Protein AF-A0A7S4E2W8-F1 (afdb_monomer_lite)

InterPro domains:
  IPR001296 Glycosyl transferase, family 1 [PF00534] (75-123)

Radius of gyration: 14.11 Å; chains: 1; bounding box: 41×34×30 Å

Organism: NCBI:txid35677

Sequence (131 aa):
ACYGYFRAPPLYRNAVAAEYVTLISPCAPKGLSILAAIAPRMPHVKFLCVATAWTNAVVQHILKRFPNVMVEAGAPDVDVFYRRTRVLLVPSIWPEAFGLVATEAAARGIPVLSTDFGGLAEANPVERLRL

Structure (mmCIF, N/CA/C/O backbone):
data_AF-A0A7S4E2W8-F1
#
_entry.id   AF-A0A7S4E2W8-F1
#
loop_
_atom_site.group_PDB
_atom_site.id
_atom_site.type_symbol
_atom_site.label_atom_id
_atom_site.label_alt_id
_atom_site.label_comp_id
_atom_site.label_asym_id
_atom_site.label_entity_id
_atom_site.label_seq_id
_atom_site.pdbx_PDB_ins_code
_atom_site.Cartn_x
_atom_site.Cartn_y
_atom_site.Cartn_z
_atom_site.occupancy
_atom_site.B_iso_or_equiv
_atom_site.auth_seq_id
_atom_site.auth_comp_id
_atom_site.auth_asym_id
_atom_site.auth_atom_id
_atom_site.pdbx_PDB_model_num
ATOM 1 N N . ALA A 1 1 ? 26.426 -9.081 7.926 1.00 47.38 1 ALA A N 1
ATOM 2 C CA . ALA A 1 1 ? 25.240 -9.631 8.614 1.00 47.38 1 ALA A CA 1
ATOM 3 C C . ALA A 1 1 ? 24.176 -9.905 7.562 1.00 47.38 1 ALA A C 1
ATOM 5 O O . ALA A 1 1 ? 23.998 -9.069 6.687 1.00 47.38 1 ALA A O 1
ATOM 6 N N . CYS A 1 2 ? 23.541 -11.078 7.574 1.00 44.91 2 CYS A N 1
ATOM 7 C CA . CYS A 1 2 ? 22.457 -11.378 6.640 1.00 44.91 2 CYS A CA 1
ATOM 8 C C . CYS A 1 2 ? 21.337 -10.344 6.853 1.00 44.91 2 CYS A C 1
ATOM 10 O O . CYS A 1 2 ? 20.953 -10.135 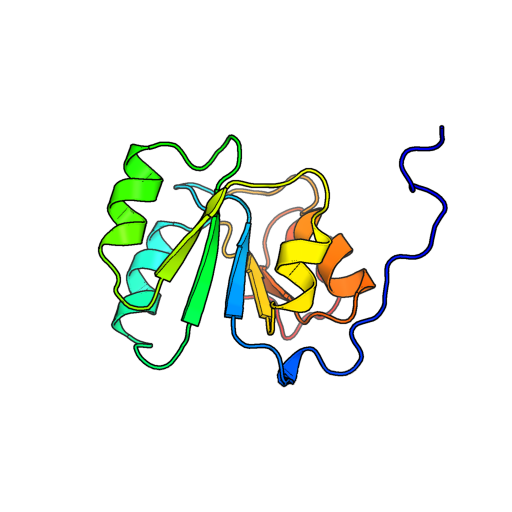8.002 1.00 44.91 2 CYS A O 1
ATOM 12 N N . TYR A 1 3 ? 20.844 -9.692 5.796 1.00 54.62 3 TYR A N 1
ATOM 13 C CA . TYR A 1 3 ? 19.795 -8.652 5.815 1.00 54.62 3 TYR A CA 1
ATOM 14 C C . TYR A 1 3 ? 18.417 -9.161 6.308 1.00 54.62 3 TYR A C 1
ATOM 16 O O . TYR A 1 3 ? 17.375 -8.673 5.895 1.00 54.62 3 TYR A O 1
ATOM 24 N N . GLY A 1 4 ? 18.382 -10.196 7.149 1.00 61.91 4 GLY A N 1
ATOM 25 C CA . GLY A 1 4 ? 17.160 -10.836 7.620 1.00 61.91 4 GLY A CA 1
ATOM 26 C C . GLY A 1 4 ? 16.506 -11.770 6.602 1.00 61.91 4 GLY A C 1
ATOM 27 O O . GLY A 1 4 ? 15.530 -12.407 6.969 1.00 61.91 4 GLY A O 1
ATOM 28 N N . TYR A 1 5 ? 17.057 -11.928 5.390 1.00 59.16 5 TYR A N 1
ATOM 29 C CA . TYR A 1 5 ? 16.453 -12.717 4.301 1.00 59.16 5 TYR A CA 1
ATOM 30 C C . TYR A 1 5 ? 16.065 -14.157 4.673 1.00 59.16 5 TYR A C 1
ATOM 32 O O . TYR A 1 5 ? 15.132 -14.699 4.095 1.00 59.16 5 TYR A O 1
ATOM 40 N N . PHE A 1 6 ? 16.756 -14.778 5.633 1.00 74.75 6 PHE A N 1
ATOM 41 C CA . PHE A 1 6 ? 16.470 -16.152 6.070 1.00 74.75 6 PHE A CA 1
ATOM 42 C C . PHE A 1 6 ? 15.640 -16.241 7.357 1.00 74.75 6 PHE A C 1
ATOM 44 O O . PHE A 1 6 ? 15.393 -17.338 7.854 1.00 74.75 6 PHE A O 1
ATOM 51 N N . ARG A 1 7 ? 15.229 -15.108 7.939 1.00 78.25 7 ARG A N 1
ATOM 52 C CA . ARG A 1 7 ? 14.305 -15.104 9.077 1.00 78.25 7 ARG A CA 1
ATOM 53 C C . ARG A 1 7 ? 12.881 -15.074 8.547 1.00 78.25 7 ARG A C 1
ATOM 55 O O . ARG A 1 7 ? 12.547 -14.235 7.716 1.00 78.25 7 ARG A O 1
ATOM 62 N N . ALA A 1 8 ? 12.042 -15.968 9.062 1.00 82.31 8 ALA A N 1
ATOM 63 C CA . ALA A 1 8 ? 10.615 -15.899 8.794 1.00 82.31 8 ALA A CA 1
ATOM 64 C C . ALA A 1 8 ? 10.067 -14.541 9.281 1.00 82.31 8 ALA A C 1
ATOM 66 O O . ALA A 1 8 ? 10.412 -14.122 10.395 1.00 82.31 8 ALA A O 1
ATOM 67 N N . PRO A 1 9 ? 9.242 -13.845 8.478 1.00 85.75 9 PRO A N 1
ATOM 68 C CA . PRO A 1 9 ? 8.606 -12.613 8.917 1.00 85.75 9 PRO A CA 1
ATOM 69 C C . PRO A 1 9 ? 7.626 -12.892 10.070 1.00 85.75 9 PRO A C 1
ATOM 71 O O . PRO A 1 9 ? 7.105 -14.007 10.190 1.00 85.75 9 PRO A O 1
ATOM 74 N N . PRO A 1 10 ? 7.357 -11.901 10.937 1.00 90.00 10 PRO A N 1
ATOM 75 C CA . PRO A 1 10 ? 6.381 -12.063 12.007 1.00 90.00 10 PRO A CA 1
ATOM 76 C C . PRO A 1 10 ? 4.971 -12.273 11.437 1.00 90.00 10 PRO A C 1
ATOM 78 O O . PRO A 1 10 ? 4.583 -11.642 10.460 1.00 90.00 10 PRO A O 1
ATOM 81 N N . LEU A 1 11 ? 4.171 -13.122 12.083 1.00 90.88 11 LEU A N 1
ATOM 82 C CA . LEU A 1 11 ? 2.765 -13.321 11.721 1.00 90.88 11 LEU A CA 1
ATOM 83 C C . LEU A 1 11 ? 1.844 -12.471 12.603 1.00 90.88 11 LEU A C 1
ATOM 85 O O . LEU A 1 11 ? 1.782 -12.660 13.821 1.00 90.88 11 LEU A O 1
ATOM 89 N N . TYR A 1 12 ? 1.057 -11.593 11.986 1.00 89.50 12 TYR A N 1
ATOM 90 C CA . TYR A 1 12 ? 0.033 -10.785 12.644 1.00 89.50 12 TYR A CA 1
ATOM 91 C C . TYR A 1 12 ? -1.320 -11.502 12.601 1.00 89.50 12 TYR A C 1
ATOM 93 O O . TYR A 1 12 ? -2.166 -11.259 11.745 1.00 89.50 12 TYR A O 1
ATOM 101 N N . ARG A 1 13 ? -1.540 -12.396 13.573 1.00 80.94 13 ARG A N 1
ATOM 102 C CA . ARG A 1 13 ? -2.726 -13.277 13.641 1.00 80.94 13 ARG A CA 1
ATOM 103 C C . ARG A 1 13 ? -4.077 -12.553 13.654 1.00 80.94 13 ARG A C 1
ATOM 105 O O . ARG A 1 13 ? -5.087 -13.174 13.350 1.00 80.94 13 ARG A O 1
ATOM 112 N N . ASN A 1 14 ? -4.105 -11.274 14.026 1.00 83.94 14 ASN A N 1
ATOM 113 C CA . ASN A 1 14 ? -5.323 -10.471 14.063 1.00 83.94 14 ASN A CA 1
ATOM 114 C C . ASN A 1 14 ? -5.119 -9.108 13.392 1.00 83.94 14 ASN A C 1
ATOM 116 O O . ASN A 1 14 ? -5.340 -8.065 14.006 1.00 83.94 14 ASN A O 1
ATOM 120 N N . ALA A 1 15 ? -4.699 -9.116 12.123 1.00 81.00 15 ALA A N 1
ATOM 121 C CA . ALA A 1 15 ? -4.607 -7.895 11.323 1.00 81.00 15 ALA A CA 1
ATOM 122 C C . ALA A 1 15 ? -5.924 -7.091 11.344 1.00 81.00 15 ALA A C 1
ATOM 124 O O . ALA A 1 15 ? -5.900 -5.870 11.345 1.00 81.00 15 ALA A O 1
ATOM 125 N N . VAL A 1 16 ? -7.084 -7.750 11.471 1.00 81.00 16 VAL A N 1
ATOM 126 C CA . VAL A 1 16 ? -8.411 -7.103 11.508 1.00 81.00 16 VAL A CA 1
ATOM 127 C C . VAL A 1 16 ? -8.570 -6.099 12.661 1.00 81.00 16 VAL A C 1
ATOM 129 O O . VAL A 1 16 ? -9.320 -5.135 12.517 1.00 81.00 16 VAL A O 1
ATOM 132 N N . ALA A 1 17 ? -7.862 -6.296 13.776 1.00 87.19 17 ALA A N 1
ATOM 133 C CA . ALA A 1 17 ? -7.865 -5.372 14.911 1.00 87.19 17 ALA A CA 1
ATOM 134 C C . ALA A 1 17 ? -6.955 -4.148 14.714 1.00 87.19 17 ALA A C 1
ATOM 136 O O . ALA A 1 17 ? -6.987 -3.225 15.528 1.00 87.19 17 ALA A O 1
ATOM 137 N N . ALA A 1 18 ? -6.132 -4.138 13.665 1.00 94.31 18 ALA A N 1
ATOM 138 C CA . ALA A 1 18 ? -5.290 -3.003 13.340 1.00 94.31 18 ALA A CA 1
ATOM 139 C C . ALA A 1 18 ? -6.115 -1.842 12.754 1.00 94.31 18 ALA A C 1
ATOM 141 O O . ALA A 1 18 ? -7.279 -1.985 12.373 1.00 94.31 18 ALA A O 1
ATOM 142 N N . GLU A 1 19 ? -5.506 -0.662 12.709 1.00 95.31 19 GLU A N 1
ATOM 143 C CA . GLU A 1 19 ? -6.235 0.593 12.525 1.00 95.31 19 GLU A CA 1
ATOM 144 C C . GLU A 1 19 ? -6.300 1.054 11.062 1.00 95.31 19 GLU A C 1
ATOM 146 O O . GLU A 1 19 ? -7.308 1.631 10.652 1.00 95.31 19 GLU A O 1
ATOM 151 N N . TYR A 1 20 ? -5.252 0.801 10.271 1.00 98.38 20 TYR A N 1
ATOM 152 C CA . TYR A 1 20 ? -5.071 1.483 8.988 1.00 98.38 20 TYR A CA 1
ATOM 153 C C . TYR A 1 20 ? -5.335 0.602 7.771 1.00 98.38 20 TYR A C 1
ATOM 155 O O . TYR A 1 20 ? -4.931 -0.559 7.719 1.00 98.38 20 TYR A O 1
ATOM 163 N N . VAL A 1 21 ? -5.927 1.202 6.740 1.00 98.19 21 VAL A N 1
ATOM 164 C CA . VAL A 1 21 ? -5.753 0.746 5.358 1.00 98.19 21 VAL A CA 1
ATOM 165 C C . VAL A 1 21 ? -4.480 1.390 4.824 1.00 98.19 21 VAL A C 1
ATOM 167 O O . VAL A 1 21 ? -4.396 2.613 4.714 1.00 98.19 21 VAL A O 1
ATOM 170 N N . THR A 1 22 ? -3.470 0.584 4.525 1.00 98.38 22 THR A N 1
ATOM 171 C CA . THR A 1 22 ? -2.135 1.096 4.199 1.00 98.38 22 THR A CA 1
ATOM 172 C C . THR A 1 22 ? -1.885 1.062 2.699 1.00 98.38 22 THR A C 1
ATOM 174 O O . THR A 1 22 ? -2.270 0.110 2.029 1.00 98.38 22 THR A O 1
ATOM 177 N N . LEU A 1 23 ? -1.206 2.082 2.177 1.00 97.56 23 LEU A N 1
ATOM 178 C CA . LEU A 1 23 ? -0.650 2.119 0.831 1.00 97.56 23 LEU A CA 1
ATOM 179 C C . LEU A 1 23 ? 0.846 2.394 0.935 1.00 97.56 23 LEU A C 1
ATOM 181 O O . LEU A 1 23 ? 1.271 3.343 1.602 1.00 97.56 23 LEU A O 1
ATOM 185 N N . ILE A 1 24 ? 1.645 1.592 0.240 1.00 96.81 24 ILE A N 1
ATOM 186 C CA . ILE A 1 24 ? 3.084 1.814 0.145 1.00 96.81 24 ILE A CA 1
ATOM 187 C C . ILE A 1 24 ? 3.373 2.599 -1.124 1.00 96.81 24 ILE A C 1
ATOM 189 O O . ILE A 1 24 ? 3.013 2.195 -2.227 1.00 96.81 24 ILE A O 1
ATOM 193 N N . SER A 1 25 ? 4.095 3.702 -0.972 1.00 95.06 25 SER A N 1
ATOM 194 C CA . SER A 1 25 ? 4.613 4.496 -2.075 1.00 95.06 25 SER A CA 1
ATOM 195 C C . SER A 1 25 ? 3.536 5.034 -3.041 1.00 95.06 25 SER A C 1
ATOM 197 O O . SER A 1 25 ? 3.752 4.957 -4.256 1.00 95.06 25 SER A O 1
ATOM 199 N N . PRO A 1 26 ? 2.401 5.598 -2.571 1.00 95.69 26 PRO A N 1
ATOM 200 C CA . PRO A 1 26 ? 1.367 6.115 -3.464 1.00 95.69 26 PRO A CA 1
ATOM 201 C C . PRO A 1 26 ? 1.943 7.169 -4.417 1.00 95.69 26 PRO A C 1
ATOM 203 O O . PRO A 1 26 ? 2.667 8.081 -4.012 1.00 95.69 26 PRO A O 1
ATOM 206 N N . CYS A 1 27 ? 1.624 7.024 -5.696 1.00 94.94 27 CYS A N 1
ATOM 207 C CA . CYS A 1 27 ? 1.970 7.935 -6.782 1.00 94.94 27 CYS A CA 1
ATOM 208 C C . CYS A 1 27 ? 0.994 7.708 -7.945 1.00 94.94 27 CYS A C 1
ATOM 210 O O . CYS A 1 27 ? 0.140 6.823 -7.862 1.00 94.94 27 CYS A O 1
ATOM 212 N N . ALA A 1 28 ? 1.085 8.498 -9.017 1.00 94.50 28 ALA A N 1
ATOM 213 C CA . ALA A 1 28 ? 0.148 8.404 -10.141 1.00 94.50 28 ALA A CA 1
ATOM 214 C C . ALA A 1 28 ? -0.045 6.960 -10.674 1.00 94.50 28 ALA A C 1
ATOM 216 O O . ALA A 1 28 ? -1.187 6.503 -10.671 1.00 94.50 28 ALA A O 1
ATOM 217 N N . PRO A 1 29 ? 1.014 6.195 -11.027 1.00 93.12 29 PRO A N 1
ATOM 218 C CA . PRO A 1 29 ? 0.856 4.805 -11.475 1.00 93.12 29 PRO A CA 1
ATOM 219 C C . PRO A 1 29 ? 0.466 3.818 -10.360 1.00 93.12 29 PRO A C 1
ATOM 221 O O . PRO A 1 29 ? -0.095 2.765 -10.649 1.00 93.12 29 PRO A O 1
ATOM 224 N N . LYS A 1 30 ? 0.715 4.157 -9.087 1.00 92.69 30 LYS A N 1
ATOM 225 C CA . LYS A 1 30 ? 0.385 3.330 -7.908 1.00 92.69 30 LYS A CA 1
ATOM 226 C C . LYS A 1 30 ? -0.977 3.682 -7.295 1.00 92.69 30 LYS A C 1
ATOM 228 O O . LYS A 1 30 ? -1.182 3.560 -6.091 1.00 92.69 30 LYS A O 1
ATOM 233 N N . GLY A 1 31 ? -1.891 4.189 -8.122 1.00 92.88 31 GLY A N 1
ATOM 234 C CA . GLY A 1 31 ? -3.288 4.408 -7.748 1.00 92.88 31 GLY A CA 1
ATOM 235 C C . GLY A 1 31 ? -3.550 5.619 -6.853 1.00 92.88 31 GLY A C 1
ATOM 236 O O . GLY A 1 31 ? -4.535 5.633 -6.116 1.00 92.88 31 GLY A O 1
ATOM 237 N N . LEU A 1 32 ? -2.720 6.669 -6.927 1.00 95.81 32 LEU A N 1
ATOM 238 C CA . LEU A 1 32 ? -2.976 7.932 -6.216 1.00 95.81 32 LEU A CA 1
ATOM 239 C C . LEU A 1 32 ? -4.372 8.502 -6.513 1.00 95.81 32 LEU A C 1
ATOM 241 O O . LEU A 1 32 ? -5.039 8.991 -5.604 1.00 95.81 32 LEU A O 1
ATOM 245 N N . SER A 1 33 ? -4.818 8.437 -7.769 1.00 95.62 33 SER A N 1
ATOM 246 C CA . SER A 1 33 ? -6.149 8.903 -8.179 1.00 95.62 33 SER A CA 1
ATOM 247 C C . SER A 1 33 ? -7.272 8.101 -7.516 1.00 95.62 33 SER A C 1
ATOM 249 O O . SER A 1 33 ? -8.267 8.684 -7.088 1.00 95.62 33 SER A O 1
ATOM 251 N N . ILE A 1 34 ? -7.092 6.786 -7.373 1.00 95.69 34 ILE A N 1
ATOM 252 C CA . ILE A 1 34 ? -8.044 5.897 -6.701 1.00 95.69 34 ILE A CA 1
ATOM 253 C C . ILE A 1 34 ? -8.119 6.257 -5.220 1.00 95.69 34 ILE A C 1
ATOM 255 O O . ILE A 1 34 ? -9.213 6.495 -4.712 1.00 95.69 34 ILE A O 1
ATOM 259 N N . LEU A 1 35 ? -6.971 6.395 -4.546 1.00 96.56 35 LEU A N 1
ATOM 260 C CA . LEU A 1 35 ? -6.935 6.822 -3.147 1.00 96.56 35 LEU A CA 1
ATOM 261 C C . LEU A 1 35 ? -7.631 8.179 -2.950 1.00 96.56 35 LEU A C 1
ATOM 263 O O . LEU A 1 35 ? -8.475 8.316 -2.065 1.00 96.56 35 LEU A O 1
ATOM 267 N N . ALA A 1 36 ? -7.323 9.162 -3.798 1.00 96.69 36 ALA A N 1
ATOM 268 C CA . ALA A 1 36 ? -7.929 10.491 -3.742 1.00 96.69 36 ALA A CA 1
ATOM 269 C C . ALA A 1 36 ? -9.455 10.460 -3.952 1.00 96.69 36 ALA A C 1
ATOM 271 O O . ALA A 1 36 ? -10.173 11.290 -3.396 1.00 96.69 36 ALA A O 1
ATOM 272 N N . ALA A 1 37 ? -9.966 9.498 -4.726 1.00 96.75 37 ALA A N 1
ATOM 273 C CA . ALA A 1 37 ? -11.397 9.302 -4.918 1.00 96.75 37 ALA A CA 1
ATOM 274 C C . ALA A 1 37 ? -12.072 8.608 -3.722 1.00 96.75 37 ALA A C 1
ATOM 276 O O . ALA A 1 37 ? -13.191 8.984 -3.360 1.00 96.75 37 ALA A O 1
ATOM 277 N N . ILE A 1 38 ? -11.440 7.605 -3.107 1.00 96.69 38 ILE A N 1
ATOM 278 C CA . ILE A 1 38 ? -12.076 6.816 -2.037 1.00 96.69 38 ILE A CA 1
ATOM 279 C C . ILE A 1 38 ? -11.945 7.463 -0.655 1.00 96.69 38 ILE A C 1
ATOM 281 O O . ILE A 1 38 ? -12.888 7.381 0.129 1.00 96.69 38 ILE A O 1
ATOM 285 N N . ALA A 1 39 ? -10.838 8.157 -0.366 1.00 97.75 39 ALA A N 1
ATOM 286 C CA . ALA A 1 39 ? -10.590 8.773 0.938 1.00 97.75 39 ALA A CA 1
ATOM 287 C C . ALA A 1 39 ? -11.750 9.670 1.428 1.00 97.75 39 ALA A C 1
ATOM 289 O O . ALA A 1 39 ? -12.240 9.426 2.532 1.00 97.75 39 ALA A O 1
ATOM 290 N N . PRO A 1 40 ? -12.282 10.627 0.634 1.00 97.75 40 PRO A N 1
ATOM 291 C CA . PRO A 1 40 ? -13.397 11.470 1.077 1.00 97.75 40 PRO A CA 1
ATOM 292 C C . PRO A 1 40 ? -14.739 10.726 1.164 1.00 97.75 40 PRO A C 1
ATOM 294 O O . PRO A 1 40 ? -15.636 11.166 1.877 1.00 97.75 40 PRO A O 1
ATOM 297 N N . ARG A 1 41 ? -14.894 9.599 0.456 1.00 97.94 41 ARG A N 1
ATOM 298 C CA . ARG A 1 41 ? -16.108 8.760 0.492 1.00 97.94 41 ARG A CA 1
ATOM 299 C C . ARG A 1 41 ? -16.131 7.815 1.694 1.00 97.94 41 ARG A C 1
ATOM 301 O O . ARG A 1 41 ? -17.180 7.271 2.023 1.00 97.94 41 ARG A O 1
ATOM 308 N N . MET A 1 42 ? -14.988 7.627 2.353 1.00 97.62 42 MET A N 1
ATOM 309 C CA . MET A 1 42 ? -14.817 6.731 3.494 1.00 97.62 42 MET A CA 1
ATOM 310 C C . MET A 1 42 ? -14.222 7.471 4.704 1.00 97.62 42 MET A C 1
ATOM 312 O O . MET A 1 42 ? -13.139 7.116 5.169 1.00 97.62 42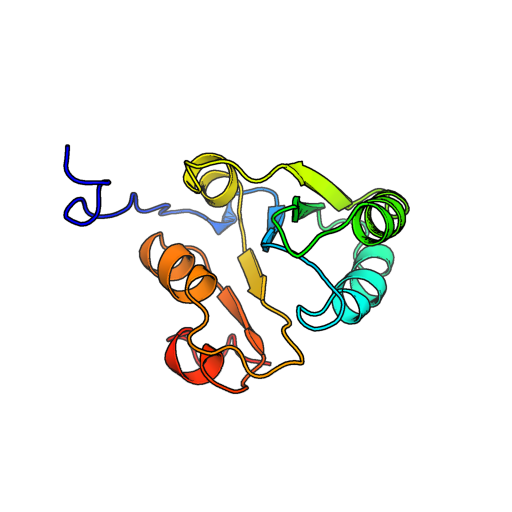 MET A O 1
ATOM 316 N N . PRO A 1 43 ? -14.914 8.482 5.266 1.00 96.69 43 PRO A N 1
ATOM 317 C CA . PRO A 1 43 ? -14.360 9.326 6.332 1.00 96.69 43 PRO A CA 1
ATOM 318 C C . PRO A 1 43 ? -14.054 8.570 7.637 1.00 96.69 43 PRO A C 1
ATOM 320 O O . PRO A 1 43 ? -13.266 9.042 8.449 1.00 96.69 43 PRO A O 1
ATOM 323 N N . HIS A 1 44 ? -14.658 7.395 7.841 1.00 96.88 44 HIS A N 1
ATOM 324 C CA . HIS A 1 44 ? -14.427 6.528 9.001 1.00 96.88 44 HIS A CA 1
ATOM 325 C C . HIS A 1 44 ? -13.212 5.597 8.837 1.00 96.88 44 HIS A C 1
ATOM 327 O O . HIS A 1 44 ? -12.766 4.997 9.813 1.00 96.88 44 HIS A O 1
ATOM 333 N N . VAL A 1 45 ? -12.682 5.451 7.618 1.00 97.88 45 VAL A N 1
ATOM 334 C CA . VAL A 1 45 ? -11.500 4.630 7.337 1.00 97.88 45 VAL A CA 1
ATOM 335 C C . VAL A 1 45 ? -10.258 5.495 7.479 1.00 97.88 45 VAL A C 1
ATOM 337 O O . VAL A 1 45 ? -10.165 6.551 6.856 1.00 97.88 45 VAL A O 1
ATOM 340 N N . LYS A 1 46 ? -9.293 5.028 8.276 1.00 98.31 46 LYS A N 1
ATOM 341 C CA . LYS A 1 46 ? -7.987 5.672 8.431 1.00 98.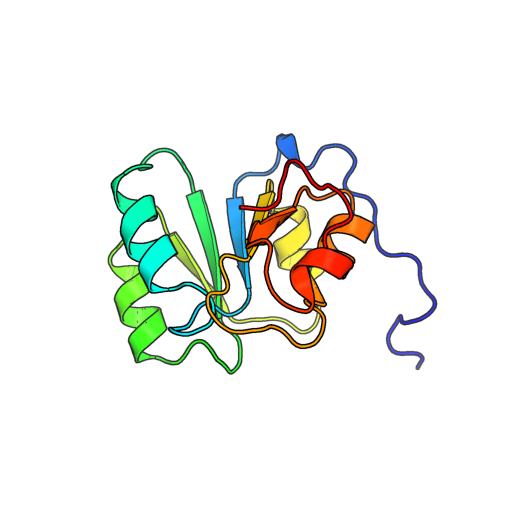31 46 LYS A CA 1
ATOM 342 C C . LYS A 1 46 ? -7.013 5.089 7.417 1.00 98.31 46 LYS A C 1
ATOM 344 O O . LYS A 1 46 ? -6.745 3.889 7.429 1.00 98.31 46 LYS A O 1
ATOM 349 N N . PHE A 1 47 ? -6.476 5.935 6.550 1.00 98.56 47 PHE A N 1
ATOM 350 C CA . PHE A 1 47 ? -5.493 5.541 5.550 1.00 98.56 47 PHE A CA 1
ATOM 351 C C . PHE A 1 47 ? -4.084 5.898 6.013 1.00 98.56 47 PHE A C 1
ATOM 353 O O . PHE A 1 47 ? -3.842 7.017 6.461 1.00 98.56 47 PHE A O 1
ATOM 360 N N . LEU A 1 48 ? -3.146 4.964 5.869 1.00 98.56 48 LEU A N 1
ATOM 361 C CA . LEU A 1 48 ? -1.719 5.196 6.085 1.00 98.56 48 LEU A CA 1
ATOM 362 C C . LEU A 1 48 ? -0.992 5.155 4.740 1.00 98.56 48 LEU A C 1
ATOM 364 O O . LEU A 1 48 ? -0.946 4.126 4.078 1.00 98.56 48 LEU A O 1
ATOM 368 N N . CYS A 1 49 ? -0.406 6.272 4.335 1.00 98.25 49 CYS A N 1
ATOM 369 C CA . CYS A 1 49 ? 0.401 6.396 3.129 1.00 98.25 49 CYS A CA 1
ATOM 370 C C . CYS A 1 49 ? 1.881 6.435 3.498 1.00 98.25 49 CYS A C 1
ATOM 372 O O . CYS A 1 49 ? 2.372 7.444 4.004 1.00 98.25 49 CYS A O 1
ATOM 374 N N . VAL A 1 50 ? 2.602 5.353 3.211 1.00 98.00 50 VAL A N 1
ATOM 375 C CA . VAL A 1 50 ? 4.047 5.276 3.452 1.00 98.00 50 VAL A CA 1
ATOM 376 C C . VAL A 1 50 ? 4.780 5.868 2.252 1.00 98.00 50 VAL A C 1
ATOM 378 O O . VAL A 1 50 ? 4.821 5.272 1.178 1.00 98.00 50 VAL A O 1
ATOM 381 N N . ALA A 1 51 ? 5.345 7.059 2.409 1.00 97.06 51 ALA A N 1
ATOM 382 C CA . ALA A 1 51 ? 6.041 7.776 1.354 1.00 97.06 51 ALA A CA 1
ATOM 383 C C . ALA A 1 51 ? 7.463 7.228 1.161 1.00 97.06 51 ALA A C 1
ATOM 385 O O . ALA A 1 51 ? 8.329 7.399 2.019 1.00 97.06 51 ALA A O 1
ATOM 386 N N . THR A 1 52 ? 7.715 6.595 0.013 1.00 94.19 52 THR A N 1
ATOM 387 C CA . THR A 1 52 ? 9.064 6.182 -0.418 1.00 94.19 52 THR A CA 1
ATOM 388 C C . THR A 1 52 ? 9.494 6.989 -1.651 1.00 94.19 52 THR A C 1
ATOM 390 O O . THR A 1 52 ? 8.909 8.033 -1.941 1.00 94.19 52 THR A O 1
ATOM 393 N N . ALA A 1 53 ? 10.498 6.524 -2.401 1.00 91.88 53 ALA A N 1
ATOM 394 C CA . ALA A 1 53 ? 11.067 7.229 -3.551 1.00 91.88 53 ALA A CA 1
ATOM 395 C C . ALA A 1 53 ? 10.044 7.664 -4.624 1.00 91.88 53 ALA A C 1
ATOM 397 O O . ALA A 1 53 ? 10.288 8.647 -5.318 1.00 91.88 53 ALA A O 1
ATOM 398 N N . TRP A 1 54 ? 8.893 6.988 -4.759 1.00 90.12 54 TRP A N 1
ATOM 399 C CA . TRP A 1 54 ? 7.882 7.375 -5.756 1.00 90.12 54 TRP A CA 1
ATOM 400 C C . TRP A 1 54 ? 6.862 8.403 -5.245 1.00 90.12 54 TRP A C 1
ATOM 402 O O . TRP A 1 54 ? 6.131 8.987 -6.045 1.00 90.12 54 TRP A O 1
ATOM 412 N N . THR A 1 55 ? 6.805 8.654 -3.936 1.00 95.06 55 THR A N 1
ATOM 413 C CA . THR A 1 55 ? 5.868 9.602 -3.315 1.00 95.06 55 THR A CA 1
ATOM 414 C C . THR A 1 55 ? 6.557 10.946 -3.088 1.00 95.06 55 THR A C 1
ATOM 416 O O . THR A 1 55 ? 7.013 11.272 -1.988 1.00 95.06 55 THR A O 1
ATOM 419 N N . ASN A 1 56 ? 6.643 11.740 -4.157 1.00 95.50 56 ASN A N 1
ATOM 420 C CA . ASN A 1 56 ? 7.283 13.056 -4.127 1.00 95.50 56 ASN A CA 1
ATOM 421 C C . ASN A 1 56 ? 6.499 14.092 -3.287 1.00 95.50 56 ASN A C 1
ATOM 423 O O . ASN A 1 56 ? 5.363 13.858 -2.867 1.00 95.50 56 ASN A O 1
ATOM 427 N N . ALA A 1 57 ? 7.094 15.269 -3.070 1.00 95.44 57 ALA A N 1
ATOM 428 C CA . ALA A 1 57 ? 6.509 16.333 -2.248 1.00 95.44 57 ALA A CA 1
ATOM 429 C C . ALA A 1 57 ? 5.117 16.795 -2.724 1.00 95.44 57 ALA A C 1
ATOM 431 O O . ALA A 1 57 ? 4.255 17.085 -1.896 1.00 95.44 57 ALA A O 1
ATOM 432 N N . VAL A 1 58 ? 4.873 16.816 -4.040 1.00 95.81 58 VAL A N 1
ATOM 433 C CA . VAL A 1 58 ? 3.566 17.180 -4.613 1.00 95.81 58 VAL A CA 1
ATOM 434 C C . VAL A 1 58 ? 2.513 16.144 -4.232 1.00 95.81 58 VAL A C 1
ATOM 436 O O . VAL A 1 58 ? 1.436 16.503 -3.760 1.00 95.81 58 VAL A O 1
ATOM 439 N N . VAL A 1 59 ? 2.836 14.855 -4.364 1.00 96.94 59 VAL A N 1
ATOM 440 C CA . VAL A 1 59 ? 1.933 13.775 -3.955 1.00 96.94 59 VAL A CA 1
ATOM 441 C C . VAL A 1 59 ? 1.655 13.842 -2.455 1.00 96.94 59 VAL A C 1
ATOM 443 O O . VAL A 1 59 ? 0.499 13.776 -2.048 1.00 96.94 59 VAL A O 1
ATOM 446 N N . GLN A 1 60 ? 2.681 14.052 -1.626 1.00 97.12 60 GLN A N 1
ATOM 447 C CA . GLN A 1 60 ? 2.489 14.210 -0.181 1.00 97.12 60 GLN A CA 1
ATOM 448 C C . GLN A 1 60 ? 1.581 15.399 0.152 1.00 97.12 60 GLN A C 1
ATOM 450 O O . GLN A 1 60 ? 0.732 15.286 1.033 1.00 97.12 60 GLN A O 1
ATOM 455 N N . HIS A 1 61 ? 1.732 16.526 -0.550 1.00 96.62 61 HIS A N 1
ATOM 456 C CA . HIS A 1 61 ? 0.875 17.694 -0.365 1.00 96.62 61 HIS A CA 1
ATOM 457 C C . HIS A 1 61 ? -0.588 17.388 -0.708 1.00 96.62 61 HIS A C 1
ATOM 459 O O . HIS A 1 61 ? -1.475 17.747 0.061 1.00 96.62 61 HIS A O 1
ATOM 465 N N . ILE A 1 62 ? -0.846 16.673 -1.809 1.00 96.31 62 ILE A N 1
ATOM 466 C CA . ILE A 1 62 ? -2.197 16.232 -2.190 1.00 96.31 62 ILE A CA 1
ATOM 467 C C . ILE A 1 62 ? -2.799 15.333 -1.106 1.00 96.31 62 ILE A C 1
ATOM 469 O O . ILE A 1 62 ? -3.925 15.568 -0.674 1.00 96.31 62 ILE A O 1
ATOM 473 N N . LEU A 1 63 ? -2.046 14.333 -0.642 1.00 97.06 63 LEU A N 1
ATOM 474 C CA . LEU A 1 63 ? -2.511 13.368 0.356 1.00 97.06 63 LEU A CA 1
ATOM 475 C C . LEU A 1 63 ? -2.869 14.032 1.690 1.00 97.06 63 LEU A C 1
ATOM 477 O O . LEU A 1 63 ? -3.890 13.701 2.283 1.00 97.06 63 LEU A O 1
ATOM 481 N N . LYS A 1 64 ? -2.082 15.024 2.121 1.00 96.50 64 LYS A N 1
ATOM 482 C CA . LYS A 1 64 ? -2.315 15.777 3.365 1.00 96.50 64 LYS A CA 1
ATOM 483 C C . LYS A 1 64 ? -3.592 16.629 3.354 1.00 96.50 64 LYS A C 1
ATOM 485 O O . LYS A 1 64 ? -3.964 17.157 4.396 1.00 96.50 64 LYS A O 1
ATOM 490 N N . ARG A 1 65 ? -4.276 16.773 2.211 1.00 96.81 65 ARG A N 1
ATOM 491 C CA . ARG A 1 65 ? -5.577 17.466 2.130 1.00 96.81 65 ARG A CA 1
ATOM 492 C C . ARG A 1 65 ? -6.732 16.625 2.673 1.00 96.81 65 ARG A C 1
ATOM 494 O O . ARG A 1 65 ? -7.791 17.181 2.948 1.00 96.81 65 ARG A O 1
ATOM 501 N N . PHE A 1 66 ? -6.554 15.311 2.804 1.00 98.00 66 PHE A N 1
ATOM 502 C CA . PHE A 1 66 ? -7.588 14.412 3.304 1.00 98.00 66 PHE A CA 1
ATOM 503 C C . PHE A 1 66 ? -7.411 14.196 4.816 1.00 98.00 66 PHE A C 1
ATOM 505 O O . PHE A 1 66 ? -6.360 13.715 5.236 1.00 98.00 66 PHE A O 1
ATOM 512 N N . PRO A 1 67 ? -8.420 14.506 5.653 1.00 97.75 67 PRO A N 1
ATOM 513 C CA . PRO A 1 67 ? -8.283 14.455 7.113 1.00 97.75 67 PRO A CA 1
ATOM 514 C C . PRO A 1 67 ? -8.129 13.031 7.664 1.00 97.75 67 PRO A C 1
ATOM 516 O O . PRO A 1 67 ? -7.650 12.842 8.777 1.00 97.75 67 PRO A O 1
ATOM 519 N N . ASN A 1 68 ? -8.534 12.024 6.890 1.00 98.50 68 ASN A N 1
ATOM 520 C CA . ASN A 1 68 ? -8.423 10.611 7.228 1.00 98.50 68 ASN A CA 1
ATOM 521 C C . ASN A 1 68 ? -7.205 9.926 6.583 1.00 98.50 68 ASN A C 1
ATOM 523 O O . ASN A 1 68 ? -7.116 8.699 6.612 1.00 98.50 68 ASN A O 1
ATOM 527 N N . VAL A 1 69 ? -6.274 10.692 6.004 1.00 98.50 69 VAL A N 1
ATOM 528 C CA . VAL A 1 69 ? -5.029 10.180 5.420 1.00 98.50 69 VAL A CA 1
ATOM 529 C C . VAL A 1 69 ? -3.843 10.667 6.243 1.00 98.50 69 VAL A C 1
ATOM 531 O O . VAL A 1 69 ? -3.568 11.860 6.338 1.00 98.50 69 VAL A O 1
ATOM 534 N N . MET A 1 70 ? -3.093 9.722 6.797 1.00 98.38 70 MET A N 1
ATOM 535 C CA . MET A 1 70 ? -1.804 9.971 7.425 1.00 98.38 70 MET A CA 1
ATOM 536 C C . MET A 1 70 ? -0.680 9.643 6.448 1.00 98.38 70 MET A C 1
ATOM 538 O O . MET A 1 70 ? -0.712 8.607 5.790 1.00 98.38 70 MET A O 1
ATOM 542 N N . VAL A 1 71 ? 0.324 10.515 6.360 1.00 98.25 71 VAL A N 1
ATOM 543 C CA . VAL A 1 71 ? 1.501 10.316 5.505 1.00 98.25 71 VAL A CA 1
ATOM 544 C C . VAL A 1 71 ? 2.735 10.180 6.392 1.00 98.25 71 VAL A C 1
ATOM 546 O O . VAL A 1 71 ? 3.086 11.126 7.093 1.00 98.25 71 VAL A O 1
ATOM 549 N N . GLU A 1 72 ? 3.395 9.025 6.342 1.00 97.81 72 GLU A N 1
ATOM 550 C CA . GLU A 1 72 ? 4.630 8.736 7.084 1.00 97.81 72 GLU A CA 1
ATOM 551 C C . GLU A 1 72 ? 5.778 8.480 6.099 1.00 97.81 72 GLU A C 1
ATOM 553 O O . GLU A 1 72 ? 5.560 7.955 5.009 1.00 97.81 72 GLU A O 1
ATOM 558 N N . ALA A 1 73 ? 7.007 8.860 6.451 1.00 97.44 73 ALA A N 1
ATOM 559 C CA . ALA A 1 73 ? 8.176 8.532 5.636 1.00 97.44 73 ALA A CA 1
ATOM 560 C C . ALA A 1 73 ? 8.487 7.033 5.730 1.00 97.44 73 ALA A C 1
ATOM 562 O O . ALA A 1 73 ? 8.355 6.440 6.799 1.00 97.44 73 ALA A O 1
ATOM 563 N N . GLY A 1 74 ? 8.923 6.428 4.624 1.00 95.19 74 GLY A N 1
ATOM 564 C CA . GLY A 1 74 ? 9.372 5.040 4.608 1.00 95.19 74 GLY A CA 1
ATOM 565 C C . GLY A 1 74 ? 10.543 4.799 5.562 1.00 95.19 74 GLY A C 1
ATOM 566 O O . GLY A 1 74 ? 11.409 5.656 5.736 1.00 95.19 74 GLY A O 1
ATOM 567 N N . ALA A 1 75 ? 10.572 3.609 6.151 1.00 93.88 75 ALA A N 1
ATOM 568 C CA . ALA A 1 75 ? 11.619 3.156 7.056 1.00 93.88 75 ALA A CA 1
ATOM 569 C C . ALA A 1 75 ? 12.267 1.867 6.518 1.00 93.88 75 ALA A C 1
ATOM 571 O O . ALA A 1 75 ? 11.609 1.129 5.782 1.00 93.88 75 ALA A O 1
ATOM 572 N N . PRO A 1 76 ? 13.530 1.569 6.886 1.00 90.06 76 PRO A N 1
ATOM 573 C CA . PRO A 1 76 ? 14.174 0.304 6.522 1.00 90.06 76 PRO A CA 1
ATOM 574 C C . PRO A 1 76 ? 13.448 -0.927 7.074 1.00 90.06 76 PRO A C 1
ATOM 576 O O . PRO A 1 76 ? 13.436 -1.973 6.433 1.00 90.06 76 PRO A O 1
ATOM 579 N N . ASP A 1 77 ? 12.850 -0.798 8.259 1.00 91.19 77 ASP A N 1
ATOM 580 C CA . ASP A 1 77 ? 11.990 -1.821 8.841 1.00 91.19 77 ASP A CA 1
ATOM 581 C C . ASP A 1 77 ? 10.536 -1.559 8.435 1.00 91.19 77 ASP A C 1
ATOM 583 O O . ASP A 1 77 ? 9.925 -0.587 8.876 1.00 91.19 77 ASP A O 1
ATOM 587 N N . VAL A 1 78 ? 9.982 -2.427 7.589 1.00 92.00 78 VAL A N 1
ATOM 588 C CA . VAL A 1 78 ? 8.596 -2.321 7.111 1.00 92.00 78 VAL A CA 1
ATOM 589 C C . VAL A 1 78 ? 7.570 -2.711 8.186 1.00 92.00 78 VAL A C 1
ATOM 591 O O . VAL A 1 78 ? 6.411 -2.285 8.131 1.00 92.00 78 VAL A O 1
ATOM 594 N N . ASP A 1 79 ? 7.985 -3.468 9.208 1.00 93.62 79 ASP A N 1
ATOM 595 C CA . ASP A 1 79 ? 7.090 -3.980 10.250 1.00 93.62 79 ASP A CA 1
ATOM 596 C C . ASP A 1 79 ? 6.531 -2.862 11.131 1.00 93.62 79 ASP A C 1
ATOM 598 O O . ASP A 1 79 ? 5.442 -3.006 11.696 1.00 93.62 79 ASP A O 1
ATOM 602 N N . VAL A 1 80 ? 7.204 -1.706 11.178 1.00 95.00 80 VAL A N 1
ATOM 603 C CA . VAL A 1 80 ? 6.703 -0.499 11.854 1.00 95.00 80 VAL A CA 1
ATOM 604 C C . VAL A 1 80 ? 5.365 -0.021 11.270 1.00 95.00 80 VAL A C 1
ATOM 606 O O . VAL A 1 80 ? 4.547 0.542 12.003 1.00 95.00 80 VAL A O 1
ATOM 609 N N . PHE A 1 81 ? 5.104 -0.304 9.988 1.00 96.44 81 PHE A N 1
ATOM 610 C CA . PHE A 1 81 ? 3.845 0.008 9.304 1.00 96.44 81 PHE A CA 1
ATOM 611 C C . PHE A 1 81 ? 2.910 -1.201 9.270 1.00 96.44 81 PHE A C 1
ATOM 613 O O . PHE A 1 81 ? 1.723 -1.087 9.590 1.00 96.44 81 PHE A O 1
ATOM 620 N N . TYR A 1 82 ? 3.427 -2.380 8.917 1.00 95.81 82 TYR A N 1
ATOM 621 C CA . TYR A 1 82 ? 2.602 -3.577 8.747 1.00 95.81 82 TYR A CA 1
ATOM 622 C C . TYR A 1 82 ? 1.915 -4.023 10.043 1.00 95.81 82 TYR A C 1
ATOM 624 O O . TYR A 1 82 ? 0.739 -4.373 10.003 1.00 95.81 82 TYR A O 1
ATOM 632 N N . ARG A 1 83 ? 2.542 -3.863 11.215 1.00 95.25 83 ARG A N 1
ATOM 633 C CA . ARG A 1 83 ? 1.886 -4.151 12.508 1.00 95.25 83 ARG A CA 1
ATOM 634 C C . ARG A 1 83 ? 0.633 -3.301 12.790 1.00 95.25 83 ARG A C 1
ATOM 636 O O . ARG A 1 83 ? -0.164 -3.654 13.653 1.00 95.25 83 ARG A O 1
ATOM 643 N N . ARG A 1 84 ? 0.493 -2.151 12.118 1.00 96.69 84 ARG A N 1
ATOM 644 C CA . ARG A 1 84 ? -0.643 -1.210 12.218 1.00 96.69 84 ARG A CA 1
ATOM 645 C C . ARG A 1 84 ? -1.602 -1.336 11.031 1.00 96.69 84 ARG A C 1
ATOM 647 O O . ARG A 1 84 ? -2.621 -0.646 10.993 1.00 96.69 84 ARG A O 1
ATOM 654 N N . THR A 1 85 ? -1.278 -2.202 10.075 1.00 97.88 85 THR A N 1
ATOM 655 C CA . THR A 1 85 ? -2.005 -2.362 8.821 1.00 97.88 85 THR A CA 1
ATOM 656 C C . THR A 1 85 ? -3.075 -3.433 8.968 1.00 97.88 85 THR A C 1
ATOM 658 O O . THR A 1 85 ? -2.784 -4.602 9.203 1.00 97.88 85 THR A O 1
ATOM 661 N N . ARG A 1 86 ? -4.327 -3.017 8.790 1.00 97.00 86 ARG A N 1
ATOM 662 C CA . ARG A 1 86 ? -5.500 -3.888 8.760 1.00 97.00 86 ARG A CA 1
ATOM 663 C C . ARG A 1 86 ? -5.682 -4.562 7.412 1.00 97.00 86 ARG A C 1
ATOM 665 O O . ARG A 1 86 ? -6.009 -5.742 7.348 1.00 97.00 86 ARG A O 1
ATOM 672 N N . VAL A 1 87 ? -5.499 -3.781 6.353 1.00 96.56 87 VAL A N 1
ATOM 673 C CA . VAL A 1 87 ? -5.545 -4.205 4.953 1.00 96.56 87 VAL A CA 1
ATOM 674 C C . VAL A 1 87 ? -4.469 -3.424 4.213 1.00 96.56 87 VAL A C 1
ATOM 676 O O . VAL A 1 87 ? -4.366 -2.208 4.389 1.00 96.56 87 VAL A O 1
ATOM 679 N N . LEU A 1 88 ? -3.682 -4.103 3.384 1.00 97.56 88 LEU A N 1
ATOM 680 C CA . LEU A 1 88 ? -2.814 -3.437 2.422 1.00 97.56 88 LEU A CA 1
ATOM 681 C C . LEU A 1 88 ? -3.605 -3.193 1.134 1.00 97.56 88 LEU A C 1
ATOM 683 O O . LEU A 1 88 ? -4.125 -4.135 0.544 1.00 97.56 88 LEU A O 1
ATOM 687 N N . LEU A 1 89 ? -3.688 -1.940 0.697 1.00 97.19 89 LEU A N 1
ATOM 688 C CA . LEU A 1 89 ? -4.299 -1.557 -0.569 1.00 97.19 89 LEU A CA 1
ATOM 689 C C . LEU A 1 89 ? -3.199 -1.317 -1.612 1.00 97.19 89 LEU A C 1
ATOM 691 O O . LEU A 1 89 ? -2.325 -0.471 -1.417 1.00 97.19 89 LEU A O 1
ATOM 695 N N . VAL A 1 90 ? -3.265 -2.039 -2.731 1.00 96.25 90 VAL A N 1
ATOM 696 C CA . VAL A 1 90 ? -2.305 -1.973 -3.846 1.00 96.25 90 VAL A CA 1
ATOM 697 C C . VAL A 1 90 ? -3.058 -1.681 -5.154 1.00 96.25 90 VAL A C 1
ATOM 699 O O . VAL A 1 90 ? -3.233 -2.567 -5.991 1.00 96.25 90 VAL A O 1
ATOM 702 N N . PRO A 1 91 ? -3.571 -0.448 -5.339 1.00 94.69 91 PRO A N 1
ATOM 703 C CA . PRO A 1 91 ? -4.486 -0.110 -6.423 1.00 94.69 91 PRO A CA 1
ATOM 704 C C . PRO A 1 91 ? -3.720 0.329 -7.683 1.00 94.69 91 PRO A C 1
ATOM 706 O O . PRO A 1 91 ? -4.038 1.348 -8.297 1.00 94.69 91 PRO A O 1
ATOM 709 N N . SER A 1 92 ? -2.642 -0.373 -8.027 1.00 91.44 92 SER A N 1
ATOM 710 C CA . SER A 1 92 ? -1.749 0.026 -9.116 1.00 91.44 92 SER A CA 1
ATOM 711 C C . SER A 1 92 ? -2.452 -0.084 -10.471 1.00 91.44 92 SER A C 1
ATOM 713 O O . SER A 1 92 ? -3.010 -1.121 -10.815 1.00 91.44 92 SER A O 1
ATOM 715 N N . ILE A 1 93 ? -2.407 0.996 -11.252 1.00 89.00 93 ILE A N 1
ATOM 716 C CA . ILE A 1 93 ? -2.954 1.077 -12.623 1.00 89.00 93 ILE A CA 1
ATOM 717 C C . ILE A 1 93 ? -1.873 0.862 -13.690 1.00 89.00 93 ILE A C 1
ATOM 719 O O . ILE A 1 93 ? -2.139 0.891 -14.887 1.00 89.00 93 ILE A O 1
ATOM 723 N N . TRP A 1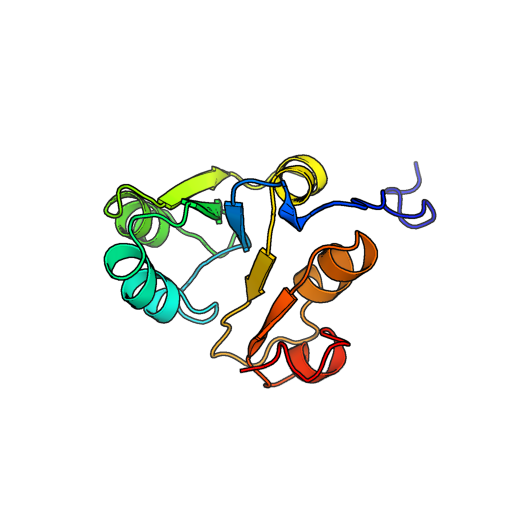 94 ? -0.632 0.697 -13.243 1.00 83.62 94 TRP A N 1
ATOM 724 C CA . TRP A 1 94 ? 0.522 0.353 -14.056 1.00 83.62 94 TRP A CA 1
ATOM 725 C C . TRP A 1 94 ? 0.878 -1.121 -13.824 1.00 83.62 94 TRP A C 1
ATOM 727 O O . TRP A 1 94 ? 0.727 -1.583 -12.690 1.00 83.62 94 TRP A O 1
ATOM 737 N N . PRO A 1 95 ? 1.389 -1.852 -14.835 1.00 76.25 95 PRO A N 1
ATOM 738 C CA . PRO A 1 95 ? 1.833 -3.224 -14.631 1.00 76.25 95 PRO A CA 1
ATOM 739 C C . PRO A 1 95 ? 2.998 -3.258 -13.635 1.00 76.25 95 PRO A C 1
ATOM 741 O O . PRO A 1 95 ? 4.115 -2.829 -13.938 1.00 76.25 95 PRO A O 1
ATOM 744 N N . GLU A 1 96 ? 2.748 -3.748 -12.422 1.00 77.12 96 GLU A N 1
ATOM 745 C CA . GLU A 1 96 ? 3.827 -4.025 -11.480 1.00 77.12 96 GLU A CA 1
ATOM 746 C C . GLU A 1 96 ? 4.639 -5.227 -11.958 1.00 77.12 96 GLU A C 1
ATOM 748 O O . GLU A 1 96 ? 4.078 -6.199 -12.460 1.00 77.12 96 GLU A O 1
ATOM 753 N N . ALA A 1 97 ? 5.962 -5.173 -11.778 1.00 75.19 97 ALA A N 1
ATOM 754 C CA . ALA A 1 97 ? 6.836 -6.277 -12.171 1.00 75.19 97 ALA A CA 1
ATOM 755 C C . ALA A 1 97 ? 6.544 -7.549 -11.357 1.00 75.19 97 ALA A C 1
ATOM 757 O O . ALA A 1 97 ? 6.465 -8.630 -11.924 1.00 75.19 97 ALA A O 1
ATOM 758 N N . PHE A 1 98 ? 6.361 -7.412 -10.038 1.00 75.69 98 PHE A N 1
ATOM 759 C CA . PHE A 1 98 ? 6.031 -8.538 -9.156 1.00 75.69 98 PHE A CA 1
ATOM 760 C C . PHE A 1 98 ? 5.114 -8.166 -7.984 1.00 75.69 98 PHE A C 1
ATOM 762 O O . PHE A 1 98 ? 4.419 -9.026 -7.485 1.00 75.69 98 PHE A O 1
ATOM 769 N N . GLY A 1 99 ? 5.062 -6.914 -7.510 1.00 83.25 99 GLY A N 1
ATOM 770 C CA . GLY A 1 99 ? 4.212 -6.576 -6.357 1.00 83.25 99 GLY A CA 1
ATOM 771 C C . GLY A 1 99 ? 4.746 -7.098 -5.017 1.00 83.25 99 GLY A C 1
ATOM 772 O O . GLY A 1 99 ? 3.998 -7.663 -4.222 1.00 83.25 99 GLY A O 1
ATOM 773 N N . LEU A 1 100 ? 6.040 -6.886 -4.735 1.00 89.44 100 LEU A N 1
ATOM 774 C CA . LEU A 1 100 ? 6.712 -7.353 -3.507 1.00 89.44 100 LEU A CA 1
ATOM 775 C C . LEU A 1 100 ? 5.941 -7.019 -2.222 1.00 89.44 100 LEU A C 1
ATOM 777 O O . LEU A 1 100 ? 5.813 -7.871 -1.350 1.00 89.44 100 LEU A O 1
ATOM 781 N N . VAL A 1 101 ? 5.360 -5.820 -2.135 1.00 92.69 101 VAL A N 1
ATOM 782 C CA . VAL A 1 101 ? 4.585 -5.385 -0.961 1.00 92.69 101 VAL A CA 1
ATOM 783 C C . VAL A 1 101 ? 3.370 -6.279 -0.694 1.00 92.69 101 VAL A C 1
ATOM 785 O O . VAL A 1 101 ? 3.046 -6.539 0.463 1.00 92.69 101 VAL A O 1
ATOM 788 N N . ALA A 1 102 ? 2.731 -6.810 -1.745 1.00 93.50 102 ALA A N 1
ATOM 789 C CA . ALA A 1 102 ? 1.623 -7.751 -1.613 1.00 93.50 102 ALA A CA 1
ATOM 790 C C . ALA A 1 102 ? 2.106 -9.082 -1.022 1.00 93.50 102 ALA A C 1
ATOM 792 O O . ALA A 1 102 ? 1.527 -9.576 -0.055 1.00 93.50 102 ALA A O 1
ATOM 793 N N . THR A 1 103 ? 3.216 -9.615 -1.540 1.00 92.12 103 THR A N 1
ATOM 794 C CA . THR A 1 103 ? 3.815 -10.860 -1.033 1.00 92.12 103 THR A CA 1
ATOM 795 C C . THR A 1 103 ? 4.273 -10.709 0.422 1.00 92.12 103 THR A C 1
ATOM 797 O O . THR A 1 103 ? 3.980 -11.555 1.264 1.00 92.12 103 THR A O 1
ATOM 800 N N . GLU A 1 104 ? 4.957 -9.612 0.750 1.00 92.88 104 GLU A N 1
ATOM 801 C CA . GLU A 1 104 ? 5.468 -9.339 2.097 1.00 92.88 104 GLU A CA 1
ATOM 802 C C . GLU A 1 104 ? 4.357 -9.193 3.139 1.00 92.88 104 GLU A C 1
ATOM 804 O O . GLU A 1 104 ? 4.510 -9.681 4.264 1.00 92.88 104 GLU A O 1
ATOM 809 N N . ALA A 1 105 ? 3.261 -8.518 2.783 1.00 94.25 105 ALA A N 1
ATOM 810 C CA . ALA A 1 105 ? 2.100 -8.349 3.649 1.00 94.25 105 ALA A CA 1
ATOM 811 C C . ALA A 1 105 ? 1.336 -9.669 3.823 1.00 94.25 105 ALA A C 1
ATOM 813 O O . ALA A 1 105 ? 1.024 -10.050 4.956 1.00 94.25 105 ALA A O 1
ATOM 814 N N . ALA A 1 106 ? 1.115 -10.415 2.736 1.00 92.81 106 ALA A N 1
ATOM 815 C CA . ALA A 1 106 ? 0.480 -11.729 2.790 1.00 92.81 106 ALA A CA 1
ATOM 816 C C . ALA A 1 106 ? 1.277 -12.708 3.672 1.00 92.81 106 ALA A C 1
ATOM 818 O O . ALA A 1 106 ? 0.694 -13.389 4.516 1.00 92.81 106 ALA A O 1
ATOM 819 N N . ALA A 1 107 ? 2.613 -12.705 3.571 1.00 92.00 107 ALA A N 1
ATOM 820 C CA . ALA A 1 107 ? 3.501 -13.515 4.411 1.00 92.00 107 ALA A CA 1
ATOM 821 C C . ALA A 1 107 ? 3.401 -13.190 5.915 1.00 92.00 107 ALA A C 1
ATOM 823 O O . ALA A 1 107 ? 3.787 -14.006 6.749 1.00 92.00 107 ALA A O 1
ATOM 824 N N . ARG A 1 108 ? 2.861 -12.018 6.270 1.00 93.50 108 ARG A N 1
ATOM 825 C CA . ARG A 1 108 ? 2.606 -11.573 7.650 1.00 93.50 108 ARG A CA 1
ATOM 826 C C . ARG A 1 108 ? 1.158 -11.778 8.092 1.00 93.50 108 ARG A C 1
ATOM 828 O O . ARG A 1 108 ? 0.803 -11.399 9.204 1.00 93.50 108 ARG A O 1
ATOM 835 N N . GLY A 1 109 ? 0.313 -12.368 7.248 1.00 93.50 109 GLY A N 1
ATOM 836 C CA . GLY A 1 109 ? -1.113 -12.557 7.521 1.00 93.50 109 GLY A CA 1
ATOM 837 C C . GLY A 1 109 ? -1.962 -11.295 7.342 1.00 93.50 109 GLY A C 1
ATOM 838 O O . GLY A 1 109 ? -3.081 -11.241 7.849 1.00 93.50 109 GLY A O 1
ATOM 839 N N . ILE A 1 110 ? -1.454 -10.279 6.637 1.00 95.69 110 ILE A N 1
ATOM 840 C CA . ILE A 1 110 ? -2.214 -9.069 6.311 1.00 95.69 110 ILE A CA 1
ATOM 841 C C . ILE A 1 110 ? -2.986 -9.309 5.006 1.00 95.69 110 ILE A C 1
ATOM 843 O O . ILE A 1 110 ? -2.370 -9.649 3.995 1.00 95.69 110 ILE A O 1
ATOM 847 N N . PRO A 1 111 ? -4.315 -9.107 4.986 1.00 95.06 111 PRO A N 1
ATOM 848 C CA . PRO A 1 111 ? -5.095 -9.142 3.754 1.00 95.06 111 PRO A CA 1
ATOM 849 C C . PRO A 1 111 ? -4.637 -8.062 2.768 1.00 95.06 111 PRO A C 1
ATOM 851 O O . PRO A 1 111 ? -4.468 -6.901 3.150 1.00 95.06 111 PRO A O 1
ATOM 854 N N . VAL A 1 112 ? -4.498 -8.432 1.496 1.00 95.75 112 VAL A N 1
ATOM 855 C CA . VAL A 1 112 ? -4.098 -7.519 0.420 1.00 95.75 112 VAL A CA 1
ATOM 856 C C . VAL A 1 112 ? -5.257 -7.348 -0.551 1.00 95.75 112 VAL A C 1
ATOM 858 O O . VAL A 1 112 ? -5.723 -8.332 -1.116 1.00 95.75 112 VAL A O 1
ATOM 861 N N . LEU A 1 113 ? -5.711 -6.109 -0.738 1.00 95.81 113 LEU A N 1
ATOM 862 C CA . LEU A 1 113 ? -6.629 -5.721 -1.806 1.00 95.81 113 LEU A CA 1
ATOM 863 C C . LEU A 1 113 ? -5.803 -5.109 -2.939 1.00 95.81 113 LEU A C 1
ATOM 865 O O . LEU A 1 113 ? -5.225 -4.038 -2.754 1.00 95.81 113 LEU A O 1
ATOM 869 N N . SER A 1 114 ? -5.716 -5.776 -4.084 1.00 94.81 114 SER A N 1
ATOM 870 C CA . SER A 1 114 ? -4.893 -5.335 -5.221 1.00 94.81 114 SER A CA 1
ATOM 871 C C . SER A 1 114 ? -5.706 -5.244 -6.505 1.00 94.81 114 SER A C 1
ATOM 873 O O . SER A 1 114 ? -6.797 -5.792 -6.572 1.00 94.81 114 SER A O 1
ATOM 875 N N . THR A 1 115 ? -5.187 -4.582 -7.535 1.00 92.31 115 THR A N 1
ATOM 876 C CA . THR A 1 115 ? -5.702 -4.759 -8.902 1.00 92.31 115 THR A CA 1
ATOM 877 C C . THR A 1 115 ? -5.343 -6.145 -9.443 1.00 92.31 115 THR A C 1
ATOM 879 O O . THR A 1 115 ? -4.320 -6.720 -9.055 1.00 9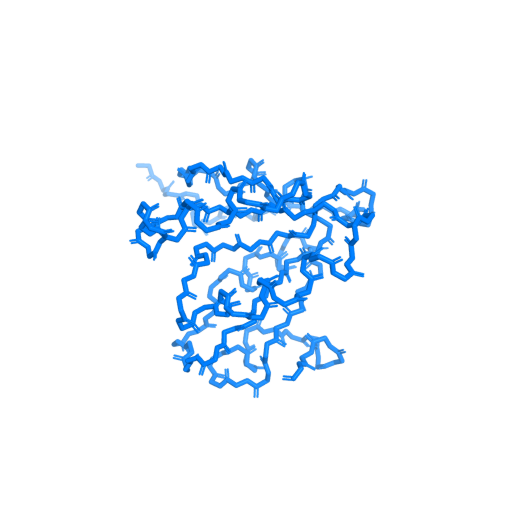2.31 115 THR A O 1
ATOM 882 N N . ASP A 1 116 ? -6.176 -6.689 -10.330 1.00 90.50 116 ASP A N 1
ATOM 883 C CA . ASP A 1 116 ? -5.937 -7.959 -11.026 1.00 90.50 116 ASP A CA 1
ATOM 884 C C . ASP A 1 116 ? -5.148 -7.742 -12.328 1.00 90.50 116 ASP A C 1
ATOM 886 O O . ASP A 1 116 ? -5.629 -7.963 -13.440 1.00 90.50 116 ASP A O 1
ATOM 890 N N . PHE A 1 117 ? -3.936 -7.190 -12.205 1.00 83.25 117 PHE A N 1
ATOM 891 C CA . PHE A 1 117 ? -3.153 -6.774 -13.368 1.00 83.25 117 PHE A CA 1
ATOM 892 C C . PHE A 1 117 ? -1.640 -6.936 -13.175 1.00 83.25 117 PHE A C 1
ATOM 894 O O . PHE A 1 117 ? -1.078 -6.577 -12.138 1.00 83.25 117 PHE A O 1
ATOM 901 N N . GLY A 1 118 ? -0.953 -7.430 -14.211 1.00 84.69 118 GLY A N 1
ATOM 902 C CA . GLY A 1 118 ? 0.498 -7.654 -14.193 1.00 84.69 118 GLY A CA 1
ATOM 903 C C . GLY A 1 118 ? 0.936 -8.601 -13.069 1.00 84.69 118 GLY A C 1
ATOM 904 O O . GLY A 1 118 ? 0.213 -9.528 -12.712 1.00 84.69 118 GLY A O 1
ATOM 905 N N . GLY A 1 119 ? 2.101 -8.341 -12.467 1.00 84.62 119 GLY A N 1
ATOM 906 C CA . GLY A 1 119 ? 2.650 -9.181 -11.397 1.00 84.62 119 GLY A CA 1
ATOM 907 C C . GLY A 1 119 ? 1.799 -9.243 -10.121 1.00 84.62 119 GLY A C 1
ATOM 908 O O . GLY A 1 119 ? 1.989 -10.143 -9.309 1.00 84.62 119 GLY A O 1
ATOM 909 N N . LEU A 1 120 ? 0.824 -8.341 -9.934 1.00 85.94 120 LEU A N 1
ATOM 910 C CA . LEU A 1 120 ? -0.075 -8.384 -8.772 1.00 85.94 120 LEU A CA 1
ATOM 911 C C . LEU A 1 120 ? -1.040 -9.573 -8.807 1.00 85.94 120 LEU A C 1
ATOM 913 O O . LEU A 1 120 ? -1.385 -10.089 -7.742 1.00 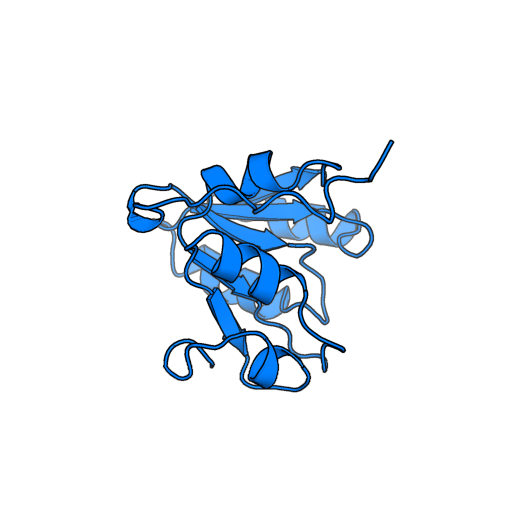85.94 120 LEU A O 1
ATOM 917 N N . ALA A 1 121 ? -1.425 -10.038 -10.000 1.00 84.62 121 ALA A N 1
ATOM 918 C CA . ALA A 1 121 ? -2.249 -11.235 -10.155 1.00 84.62 121 ALA A CA 1
ATOM 919 C C . ALA A 1 121 ? -1.521 -12.494 -9.646 1.00 84.62 121 ALA A C 1
ATOM 921 O O . ALA A 1 121 ? -2.145 -13.404 -9.103 1.00 84.62 121 ALA A O 1
ATOM 922 N N . GLU A 1 122 ? -0.190 -12.525 -9.759 1.00 85.25 122 GLU A N 1
ATOM 923 C CA . GLU A 1 122 ? 0.644 -13.617 -9.247 1.00 85.25 122 GLU A CA 1
ATOM 924 C C . GLU A 1 122 ? 0.969 -13.444 -7.755 1.00 85.25 122 GLU A C 1
ATOM 926 O O . GLU A 1 122 ? 0.932 -14.411 -6.994 1.00 85.25 122 GLU A O 1
ATOM 931 N N . ALA A 1 123 ? 1.253 -12.217 -7.308 1.00 88.12 123 ALA A N 1
ATOM 932 C CA . ALA A 1 123 ? 1.702 -11.958 -5.940 1.00 88.12 123 ALA A CA 1
ATOM 933 C C . ALA A 1 123 ? 0.597 -11.901 -4.883 1.00 88.12 123 ALA A C 1
ATOM 935 O O . ALA A 1 123 ? 0.887 -12.107 -3.703 1.00 88.12 123 ALA A O 1
ATOM 936 N N . ASN A 1 124 ? -0.651 -11.605 -5.255 1.00 89.31 124 ASN A N 1
ATOM 937 C CA . ASN A 1 124 ? -1.778 -11.698 -4.331 1.00 89.31 124 ASN A CA 1
ATOM 938 C C . ASN A 1 124 ? -2.419 -13.087 -4.447 1.00 89.31 124 ASN A C 1
ATOM 940 O O . ASN A 1 124 ? -3.209 -13.291 -5.360 1.00 89.31 124 ASN A O 1
ATOM 944 N N . PRO A 1 125 ? -2.168 -14.047 -3.541 1.00 82.75 125 PRO A N 1
ATOM 945 C CA . PRO A 1 125 ? -2.668 -15.416 -3.690 1.00 82.75 125 PRO A CA 1
ATOM 946 C C . PRO A 1 125 ? -4.188 -15.551 -3.488 1.00 82.75 125 PRO A C 1
ATOM 948 O O . PRO A 1 125 ? -4.736 -16.630 -3.695 1.00 82.75 125 PRO A O 1
ATOM 951 N N . VAL A 1 126 ? -4.882 -14.489 -3.060 1.00 89.38 126 VAL A N 1
ATOM 952 C CA . VAL A 1 126 ? -6.316 -14.523 -2.755 1.00 89.38 126 VAL A CA 1
ATOM 953 C C . VAL A 1 126 ? -7.104 -13.849 -3.875 1.00 89.38 126 VAL A C 1
ATOM 955 O O . VAL A 1 126 ? -7.325 -12.643 -3.850 1.00 89.38 126 VAL A O 1
ATOM 958 N N . GLU A 1 127 ? -7.585 -14.647 -4.827 1.00 88.44 127 GLU A N 1
ATOM 959 C CA . GLU A 1 127 ? -8.297 -14.182 -6.030 1.00 88.44 127 GLU A CA 1
ATOM 960 C C . GLU A 1 127 ? -9.473 -13.239 -5.723 1.00 88.44 127 GLU A C 1
ATOM 962 O O . GLU A 1 127 ? -9.588 -12.174 -6.316 1.00 88.44 127 GLU A O 1
ATOM 967 N N . ARG A 1 128 ? -10.289 -13.544 -4.703 1.00 91.81 128 ARG A N 1
ATOM 968 C CA . ARG A 1 128 ? -11.431 -12.695 -4.301 1.00 91.81 128 ARG A CA 1
ATOM 969 C C . ARG A 1 128 ? -11.057 -11.305 -3.757 1.00 91.81 128 ARG A C 1
ATOM 971 O O . ARG A 1 128 ? -11.950 -10.527 -3.435 1.00 91.81 128 ARG A O 1
ATOM 978 N N . LEU A 1 129 ? -9.771 -11.039 -3.528 1.00 90.75 129 LEU A N 1
ATOM 979 C CA . LEU A 1 129 ? -9.245 -9.743 -3.084 1.00 90.75 129 LEU A CA 1
ATOM 980 C C . LEU A 1 129 ? -8.459 -9.039 -4.202 1.00 90.75 129 LEU A C 1
ATOM 982 O O . LEU A 1 129 ? -7.643 -8.156 -3.928 1.00 90.75 129 LEU A O 1
ATOM 986 N N . ARG A 1 130 ? -8.699 -9.427 -5.455 1.00 91.19 130 ARG A N 1
ATOM 987 C CA . ARG A 1 130 ? -8.212 -8.739 -6.646 1.00 91.19 130 ARG A CA 1
ATOM 988 C C . ARG A 1 130 ? -9.381 -7.985 -7.297 1.00 91.19 130 ARG A C 1
ATOM 990 O O . ARG A 1 130 ? -10.504 -8.488 -7.296 1.00 91.19 130 ARG A O 1
ATOM 997 N N . LEU A 1 131 ? -9.129 -6.757 -7.749 1.00 85.31 131 LEU A N 1
ATOM 998 C CA . LEU A 1 131 ? -10.098 -5.807 -8.317 1.00 85.31 131 LEU A CA 1
ATOM 999 C C . LEU A 1 131 ? -9.913 -5.623 -9.820 1.00 85.31 131 LEU A C 1
ATOM 1001 O O . LEU A 1 131 ? -8.735 -5.562 -10.247 1.00 85.31 131 LEU A O 1
#

Secondary structure (DSSP, 8-state):
---STTSPPPP-TTGGGS-EEEEES--TTTTHHHHHHHGGG-TTSEEEEEE-TTS-HHHHHHHTTSTTEEEEE--S-THHHHTTEEEEEE--SS--SS-HHHHHHHTTT--EEE-SSTHHHHH---GGGB-

Foldseek 3Di:
DPLCPPPQDAAPPCLQPAAEAEEEADADQQCLVVCLVVLVVCVRHAYEYAHDPNCDPVNVVSQVVRPRYDYHYDDSDCCVPLNRHSEYERAGNDADQAPVVLQNSVSRVHHYQYACHHNVVVRNPDPVSHD

pLDDT: mean 91.09, std 9.53, range [44.91, 98.56]